Protein AF-A0A7S4MV97-F1 (afdb_monomer)

Organism: NCBI:txid265563

Secondary structure (DSSP, 8-state):
-HHHHHHHHHHHHHHHHHHHHHHHH-HHHHHHHHHHHHHHHHHHHTT-TT---HHHHHHHHHHHHH-HHHHHHHHHHHHHHHHHHHHHHHHHHHHHHHHH--

Radius of gyration: 17.86 Å; Cα contacts (8 Å, |Δi|>4): 50; chains: 1; bounding box: 39×29×57 Å

Structure (mmCIF, N/CA/C/O backbone):
data_AF-A0A7S4MV97-F1
#
_entry.id   AF-A0A7S4MV97-F1
#
loop_
_atom_site.group_PDB
_atom_site.id
_atom_site.type_symbol
_atom_site.label_atom_id
_atom_site.label_alt_id
_atom_site.label_comp_id
_atom_site.label_asym_id
_atom_site.label_entity_id
_atom_site.label_seq_id
_atom_site.pdbx_PDB_ins_code
_atom_site.Cartn_x
_atom_site.Cartn_y
_atom_site.Cartn_z
_atom_site.occupancy
_atom_site.B_iso_or_equiv
_atom_site.auth_seq_id
_atom_site.auth_comp_id
_atom_site.auth_asym_id
_atom_site.auth_atom_id
_atom_site.pdbx_PDB_model_num
ATOM 1 N N . SER A 1 1 ? 14.047 18.094 3.888 1.00 75.19 1 SER A N 1
ATOM 2 C CA . SER A 1 1 ? 15.111 17.399 3.125 1.00 75.19 1 SER A CA 1
ATOM 3 C C . SER A 1 1 ? 14.517 16.631 1.946 1.00 75.19 1 SER A C 1
ATOM 5 O O . SER A 1 1 ? 13.412 16.107 2.081 1.00 75.19 1 SER A O 1
ATOM 7 N N . LYS A 1 2 ? 15.234 16.535 0.810 1.00 76.06 2 LYS A N 1
ATOM 8 C CA . LYS A 1 2 ? 14.828 15.773 -0.396 1.00 76.06 2 LYS A CA 1
ATOM 9 C C . LYS A 1 2 ? 14.427 14.324 -0.071 1.00 76.06 2 LYS A C 1
ATOM 11 O O . LYS A 1 2 ? 13.479 13.799 -0.645 1.00 76.06 2 LYS A O 1
ATOM 16 N N . MET A 1 3 ? 15.090 13.719 0.914 1.00 78.56 3 MET A N 1
ATOM 17 C CA . MET A 1 3 ? 14.839 12.350 1.376 1.00 78.56 3 MET A CA 1
ATOM 18 C C . MET A 1 3 ? 13.405 12.139 1.895 1.00 78.56 3 MET A C 1
ATOM 20 O O . MET A 1 3 ? 12.738 11.182 1.510 1.00 78.56 3 MET A O 1
ATOM 24 N N . VAL A 1 4 ? 12.890 13.084 2.688 1.00 81.75 4 VAL A N 1
ATOM 25 C CA . VAL A 1 4 ? 11.530 13.023 3.259 1.00 81.75 4 VAL A CA 1
ATOM 26 C C . VAL A 1 4 ? 10.463 13.103 2.164 1.00 81.75 4 VAL A C 1
ATOM 28 O O . VAL A 1 4 ? 9.425 12.446 2.244 1.00 81.75 4 VAL A O 1
ATOM 31 N N . VAL A 1 5 ? 10.716 13.888 1.113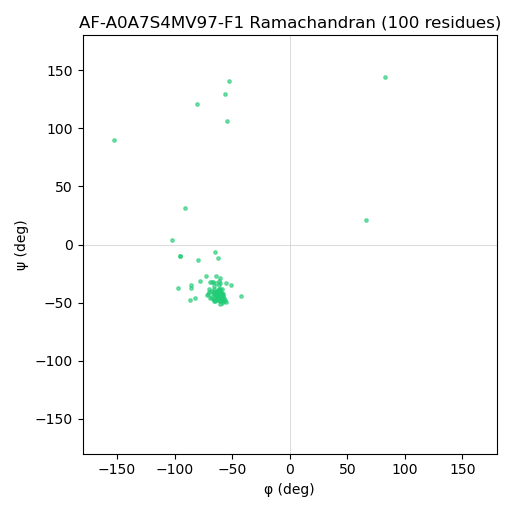 1.00 84.56 5 VAL A N 1
ATOM 32 C CA . VAL A 1 5 ? 9.804 14.006 -0.035 1.00 84.56 5 VAL A CA 1
ATOM 33 C C . VAL A 1 5 ? 9.736 12.683 -0.797 1.00 84.56 5 VAL A C 1
ATOM 35 O O . VAL A 1 5 ? 8.641 12.189 -1.066 1.00 84.56 5 VAL A O 1
ATOM 38 N N . VAL A 1 6 ? 10.888 12.066 -1.079 1.00 87.25 6 VAL A N 1
ATOM 39 C CA . VAL A 1 6 ? 10.967 10.763 -1.760 1.00 87.25 6 VAL A CA 1
ATOM 40 C C . VAL A 1 6 ? 10.220 9.683 -0.979 1.00 87.25 6 VAL A C 1
ATOM 42 O O . VAL A 1 6 ? 9.470 8.900 -1.562 1.00 87.25 6 VAL A O 1
ATOM 45 N N . GLU A 1 7 ? 10.361 9.658 0.344 1.00 87.81 7 GLU A N 1
ATOM 46 C CA . GLU A 1 7 ? 9.683 8.677 1.188 1.00 87.81 7 GLU A CA 1
ATOM 47 C C . GLU A 1 7 ? 8.150 8.811 1.139 1.00 87.81 7 GLU A C 1
ATOM 49 O O . GLU A 1 7 ? 7.436 7.813 0.993 1.00 87.81 7 GLU A O 1
ATOM 54 N N . ARG A 1 8 ? 7.633 10.046 1.190 1.00 88.38 8 ARG A N 1
ATOM 55 C CA . ARG A 1 8 ? 6.191 10.324 1.077 1.00 88.38 8 ARG A CA 1
ATOM 56 C C . ARG A 1 8 ? 5.642 9.918 -0.291 1.00 88.38 8 ARG A C 1
ATOM 58 O O . ARG A 1 8 ? 4.578 9.302 -0.361 1.00 88.38 8 ARG A O 1
ATOM 65 N N . LEU A 1 9 ? 6.377 10.206 -1.366 1.00 92.75 9 LEU A N 1
ATOM 66 C CA . LEU A 1 9 ? 6.002 9.807 -2.727 1.00 92.75 9 LEU A CA 1
ATOM 67 C C . LEU A 1 9 ? 5.999 8.283 -2.893 1.00 92.75 9 LEU A C 1
ATOM 69 O O . LEU A 1 9 ? 5.065 7.727 -3.473 1.00 92.75 9 LEU A O 1
ATOM 73 N N . ASN A 1 10 ? 6.998 7.600 -2.332 1.00 93.75 10 ASN A N 1
ATOM 74 C CA . ASN A 1 10 ? 7.072 6.141 -2.336 1.00 93.75 10 ASN A CA 1
ATOM 75 C C . ASN A 1 10 ? 5.871 5.518 -1.621 1.00 93.75 10 ASN A C 1
ATOM 77 O O . ASN A 1 10 ? 5.248 4.596 -2.150 1.00 93.75 10 ASN A O 1
ATOM 81 N N . LEU A 1 11 ? 5.506 6.045 -0.452 1.00 94.62 11 LEU A N 1
ATOM 82 C CA . LEU A 1 11 ? 4.331 5.580 0.273 1.00 94.62 11 LEU A CA 1
ATOM 83 C C . LEU A 1 11 ? 3.042 5.819 -0.530 1.00 94.62 11 LEU A C 1
ATOM 85 O O . LEU A 1 11 ? 2.238 4.900 -0.674 1.00 94.62 11 LEU A O 1
ATOM 89 N N . ALA A 1 12 ? 2.865 7.008 -1.112 1.00 94.94 12 ALA A N 1
ATOM 90 C CA . ALA A 1 12 ? 1.693 7.323 -1.931 1.00 94.94 12 ALA A CA 1
ATOM 91 C C . ALA A 1 12 ? 1.560 6.390 -3.149 1.00 94.94 12 ALA A C 1
ATOM 93 O O . ALA A 1 12 ? 0.464 5.916 -3.456 1.00 94.94 12 ALA A O 1
ATOM 94 N N . LEU A 1 13 ? 2.672 6.080 -3.825 1.00 96.31 13 LEU A N 1
ATOM 95 C CA . LEU A 1 13 ? 2.685 5.129 -4.936 1.00 96.31 13 LEU A CA 1
ATOM 96 C C . LEU A 1 13 ? 2.306 3.716 -4.476 1.00 96.31 13 LEU A C 1
ATOM 98 O O . LEU A 1 13 ? 1.488 3.068 -5.129 1.00 96.31 13 LEU A O 1
ATOM 102 N N . ARG A 1 14 ? 2.846 3.259 -3.338 1.00 97.19 14 ARG A N 1
ATOM 103 C CA . ARG A 1 14 ? 2.496 1.955 -2.756 1.00 97.19 14 ARG A CA 1
ATOM 104 C C . ARG A 1 14 ? 0.999 1.840 -2.501 1.00 97.19 14 ARG A C 1
ATOM 106 O O . ARG A 1 14 ? 0.391 0.859 -2.913 1.00 97.19 14 ARG A O 1
ATOM 113 N N . ILE A 1 15 ? 0.410 2.857 -1.866 1.00 97.12 15 ILE A N 1
ATOM 114 C CA . ILE A 1 15 ? -1.025 2.902 -1.568 1.00 97.12 15 ILE A CA 1
ATOM 115 C C . ILE A 1 15 ? -1.826 2.816 -2.866 1.00 97.12 15 ILE A C 1
ATOM 117 O O . ILE A 1 15 ? -2.725 1.990 -2.965 1.00 97.12 15 ILE A O 1
ATOM 121 N N . ARG A 1 16 ? -1.480 3.599 -3.896 1.00 97.62 16 ARG A N 1
ATOM 122 C CA . ARG A 1 16 ? -2.177 3.534 -5.194 1.00 97.62 16 ARG A CA 1
ATOM 123 C C . ARG A 1 16 ? -2.135 2.136 -5.812 1.00 97.62 16 ARG A C 1
ATOM 125 O O . ARG A 1 16 ? -3.148 1.680 -6.334 1.00 97.62 16 ARG A O 1
ATOM 132 N N . ILE A 1 17 ? -0.986 1.464 -5.758 1.00 97.50 17 ILE A N 1
ATOM 133 C CA . ILE A 1 17 ? -0.837 0.095 -6.266 1.00 97.50 17 ILE A CA 1
ATOM 134 C C . ILE A 1 17 ? -1.679 -0.878 -5.441 1.00 97.50 17 ILE A C 1
ATOM 136 O O . ILE A 1 17 ? -2.446 -1.644 -6.017 1.00 97.50 17 ILE A O 1
ATOM 140 N N . LEU A 1 18 ? -1.587 -0.814 -4.111 1.00 97.50 18 LEU A N 1
ATOM 141 C CA . LEU A 1 18 ? -2.376 -1.646 -3.206 1.00 97.50 18 LEU A CA 1
ATOM 142 C C . LEU A 1 18 ? -3.875 -1.493 -3.479 1.00 97.50 18 LEU A C 1
ATOM 144 O O . LEU A 1 18 ? -4.556 -2.490 -3.677 1.00 97.50 18 LEU A O 1
ATOM 148 N N . MET A 1 19 ? -4.380 -0.261 -3.568 1.00 97.94 19 MET A N 1
ATOM 149 C CA . MET A 1 19 ? -5.797 -0.010 -3.841 1.00 97.94 19 MET A CA 1
ATOM 150 C C . MET A 1 19 ? -6.223 -0.595 -5.195 1.00 97.94 19 MET A C 1
ATOM 152 O O . MET A 1 19 ? -7.283 -1.203 -5.278 1.00 97.94 19 MET A O 1
ATOM 156 N N . LYS A 1 20 ? -5.385 -0.502 -6.238 1.00 97.06 20 LYS A N 1
ATOM 157 C CA . LYS A 1 20 ? -5.659 -1.147 -7.537 1.00 97.06 20 LYS A CA 1
ATOM 158 C C . LYS A 1 20 ? -5.664 -2.677 -7.455 1.00 97.06 20 LYS A C 1
ATOM 160 O O . LYS A 1 20 ? -6.474 -3.312 -8.125 1.00 97.06 20 LYS A O 1
ATOM 165 N N . LEU A 1 21 ? -4.770 -3.274 -6.664 1.00 95.75 21 LEU A N 1
ATOM 166 C CA . LEU A 1 21 ? -4.735 -4.725 -6.447 1.00 95.75 21 LEU A CA 1
ATOM 167 C C . LEU A 1 21 ? -5.992 -5.200 -5.708 1.00 95.75 21 LEU A C 1
ATOM 169 O O . LEU A 1 21 ? -6.620 -6.164 -6.140 1.00 95.75 21 LEU A O 1
ATOM 173 N N . LEU A 1 22 ? -6.374 -4.501 -4.637 1.00 96.19 22 LEU A N 1
ATOM 174 C CA . LEU A 1 22 ? -7.557 -4.822 -3.839 1.00 96.19 22 LEU A CA 1
ATOM 175 C C . LEU A 1 22 ? -8.842 -4.645 -4.645 1.00 96.19 22 LEU A C 1
ATOM 177 O O . LEU A 1 22 ? -9.670 -5.541 -4.647 1.00 96.19 22 LEU A O 1
ATOM 181 N N . GLN A 1 23 ? -8.973 -3.559 -5.410 1.00 96.25 23 GLN A N 1
ATOM 182 C CA . GLN A 1 23 ? -10.153 -3.318 -6.246 1.00 96.25 23 GLN A CA 1
ATOM 183 C C . GLN A 1 23 ? -10.443 -4.480 -7.211 1.00 96.25 23 GLN A C 1
ATOM 185 O O . GLN A 1 23 ? -11.600 -4.753 -7.504 1.00 96.25 23 GLN A O 1
ATOM 190 N N . ARG A 1 24 ? -9.397 -5.158 -7.701 1.00 94.44 24 ARG A N 1
ATOM 191 C CA . ARG A 1 24 ? -9.522 -6.295 -8.623 1.00 94.44 24 ARG A CA 1
ATOM 192 C C . ARG A 1 24 ? -9.725 -7.633 -7.919 1.00 94.44 24 ARG A C 1
ATOM 194 O O . ARG A 1 24 ? -10.407 -8.489 -8.463 1.00 94.44 24 ARG A O 1
ATOM 201 N N . LYS A 1 25 ? -9.067 -7.845 -6.776 1.00 94.25 25 LYS A N 1
ATOM 202 C CA . LYS A 1 25 ? -9.018 -9.155 -6.105 1.00 94.25 25 LYS A CA 1
ATOM 203 C C . LYS A 1 25 ? -10.043 -9.316 -4.991 1.00 94.25 25 LYS A C 1
ATOM 205 O O . LYS A 1 25 ? -10.546 -10.412 -4.801 1.00 94.25 25 LYS A O 1
ATOM 210 N N . ASP A 1 26 ? -10.289 -8.254 -4.232 1.00 93.81 26 ASP A N 1
ATOM 211 C CA . ASP A 1 26 ? -11.142 -8.276 -3.046 1.00 93.81 26 ASP A CA 1
ATOM 212 C C . ASP A 1 26 ? -11.759 -6.879 -2.803 1.00 93.81 26 ASP A C 1
ATOM 214 O O . ASP A 1 26 ? -11.175 -6.033 -2.107 1.00 93.81 26 ASP A O 1
ATOM 218 N N . PRO A 1 27 ? -12.944 -6.610 -3.385 1.00 95.19 27 PRO A N 1
ATOM 219 C CA . PRO A 1 27 ? -13.655 -5.342 -3.220 1.00 95.19 27 PRO A CA 1
ATOM 220 C C . PRO A 1 27 ? -14.037 -5.028 -1.764 1.00 95.19 27 PRO A C 1
ATOM 222 O O . PRO A 1 27 ? -14.087 -3.857 -1.372 1.00 95.19 27 PRO A O 1
ATOM 225 N N . ASN A 1 28 ? -14.258 -6.053 -0.935 1.00 95.56 28 ASN A N 1
ATOM 226 C CA . ASN A 1 28 ? -14.561 -5.869 0.484 1.00 95.56 28 ASN A CA 1
ATOM 227 C C . ASN A 1 28 ? -13.326 -5.349 1.226 1.00 95.56 28 ASN A C 1
ATOM 229 O O . ASN A 1 28 ? -13.402 -4.372 1.979 1.00 95.56 28 ASN A O 1
ATOM 233 N N . LEU A 1 29 ? -12.163 -5.947 0.969 1.00 95.88 29 LEU A N 1
ATOM 234 C CA . LEU A 1 29 ? -10.893 -5.508 1.540 1.00 95.88 29 LEU A CA 1
ATOM 235 C C . LEU A 1 29 ? -10.462 -4.137 1.005 1.00 95.88 29 LEU A C 1
ATOM 237 O O . LEU A 1 29 ? -9.898 -3.339 1.753 1.00 95.88 29 LEU A O 1
ATOM 241 N N . PHE A 1 30 ? -10.794 -3.813 -0.250 1.00 97.50 30 PHE A N 1
ATOM 242 C CA . PHE A 1 30 ? -10.652 -2.462 -0.801 1.00 97.50 30 PHE A CA 1
ATOM 243 C C . PHE A 1 30 ? -11.446 -1.431 0.009 1.00 97.50 30 PHE A C 1
ATOM 245 O O . PHE A 1 30 ? -10.899 -0.390 0.383 1.00 97.50 30 PHE A O 1
ATOM 252 N N . SER A 1 31 ? -12.715 -1.723 0.317 1.00 97.81 31 SER A N 1
ATOM 253 C CA . SER A 1 31 ? -13.561 -0.840 1.127 1.00 97.81 31 SER A CA 1
ATOM 254 C C . SER A 1 31 ? -12.973 -0.631 2.528 1.00 97.81 31 SER A C 1
ATOM 256 O O . SER A 1 31 ? -12.796 0.511 2.962 1.00 97.81 31 SER A O 1
ATOM 258 N N . LYS A 1 32 ? -12.543 -1.714 3.191 1.00 97.56 32 LYS A N 1
ATOM 259 C CA . LYS A 1 32 ? -11.883 -1.658 4.509 1.00 97.56 32 LYS A CA 1
ATOM 260 C C . LYS A 1 32 ? -10.590 -0.837 4.478 1.00 97.56 32 LYS A C 1
ATOM 262 O O . LYS A 1 32 ? -10.383 0.030 5.326 1.00 97.56 32 LYS A O 1
ATOM 267 N N . ALA A 1 33 ? -9.736 -1.047 3.476 1.00 97.31 33 ALA A N 1
ATOM 268 C CA . ALA A 1 33 ? -8.502 -0.279 3.304 1.00 97.31 33 ALA A CA 1
ATOM 269 C C . ALA A 1 33 ? -8.779 1.216 3.073 1.00 97.31 33 ALA A C 1
ATOM 271 O O . ALA A 1 33 ? -8.083 2.073 3.622 1.00 97.31 33 ALA A O 1
ATOM 272 N N . ARG A 1 34 ? -9.824 1.543 2.302 1.00 97.75 34 ARG A N 1
ATOM 273 C CA . ARG A 1 34 ? -10.259 2.927 2.069 1.00 97.75 34 ARG A CA 1
ATOM 274 C C . ARG A 1 34 ? -10.725 3.596 3.362 1.00 97.75 34 ARG A C 1
ATOM 276 O O . ARG A 1 34 ? -10.333 4.734 3.619 1.00 97.75 34 ARG A O 1
ATOM 283 N N . GLN A 1 35 ? -11.520 2.899 4.174 1.00 97.56 35 GLN A N 1
ATOM 284 C CA . GLN A 1 35 ? -11.962 3.398 5.480 1.00 97.56 35 GLN A CA 1
ATOM 285 C C . GLN A 1 35 ? -10.773 3.632 6.421 1.00 97.56 35 GLN A C 1
ATOM 287 O O . GLN A 1 35 ? -10.681 4.692 7.034 1.00 97.56 35 GLN A O 1
ATOM 292 N N . ALA A 1 36 ? -9.808 2.710 6.461 1.00 96.19 36 ALA A N 1
ATOM 293 C CA . ALA A 1 36 ? -8.602 2.856 7.274 1.00 96.19 36 ALA A CA 1
ATOM 294 C C . ALA A 1 36 ? -7.756 4.082 6.878 1.00 96.19 36 ALA A C 1
ATOM 296 O O . ALA A 1 36 ? -7.265 4.810 7.739 1.00 96.19 36 ALA A O 1
ATOM 297 N N . LEU A 1 37 ? -7.614 4.349 5.575 1.00 95.62 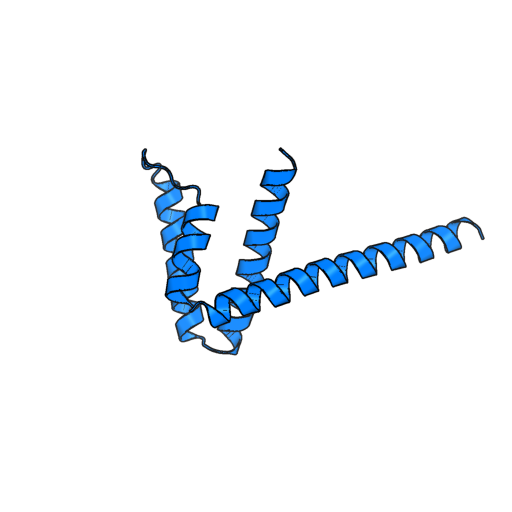37 LEU A N 1
ATOM 298 C CA . LEU A 1 37 ? -6.936 5.551 5.077 1.00 95.62 37 LEU A CA 1
ATOM 299 C C . LEU A 1 37 ? -7.668 6.836 5.476 1.00 95.62 37 LEU A C 1
ATOM 301 O O . LEU A 1 37 ? -7.017 7.801 5.879 1.00 95.62 37 LEU A O 1
ATOM 305 N N . LYS A 1 38 ? -9.004 6.842 5.376 1.00 95.12 38 LYS A N 1
ATOM 306 C CA . LYS A 1 38 ? -9.843 7.970 5.798 1.00 95.12 3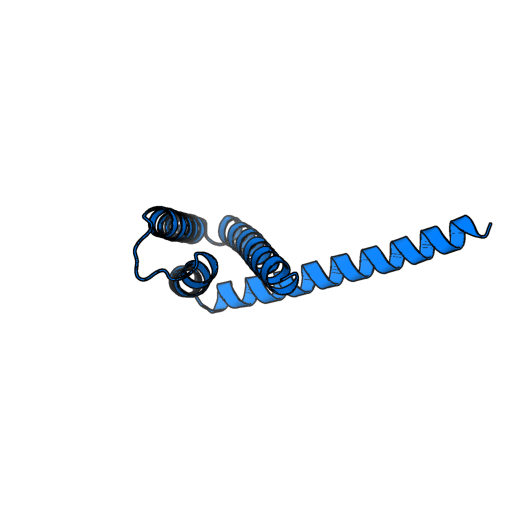8 LYS A CA 1
ATOM 307 C C . LYS A 1 38 ? -9.657 8.247 7.292 1.00 95.12 38 LYS A C 1
ATOM 309 O O . LYS A 1 38 ? -9.323 9.372 7.644 1.00 95.12 38 LYS A O 1
ATOM 314 N N . TYR A 1 39 ? -9.723 7.207 8.122 1.00 92.69 39 TYR A N 1
ATOM 315 C CA . TYR A 1 39 ? -9.467 7.299 9.559 1.00 92.69 39 TYR A CA 1
ATOM 316 C C . TYR A 1 39 ? -8.084 7.893 9.871 1.00 92.69 39 TYR A C 1
ATOM 318 O O . TYR A 1 39 ? -7.969 8.830 10.658 1.00 92.69 39 TYR A O 1
ATOM 326 N N . CYS A 1 40 ? -7.020 7.406 9.218 1.00 92.00 40 CYS A N 1
ATOM 327 C CA . CYS A 1 40 ? -5.678 7.964 9.408 1.00 92.00 40 CYS A CA 1
ATOM 328 C C . CYS A 1 40 ? -5.597 9.447 9.010 1.00 92.00 40 CYS A C 1
ATOM 330 O O . CYS A 1 40 ? -4.910 10.218 9.679 1.00 92.00 40 CYS A O 1
ATOM 332 N N . ALA A 1 41 ? -6.274 9.850 7.930 1.00 90.44 41 ALA A N 1
ATOM 333 C CA . ALA A 1 41 ? -6.291 11.235 7.469 1.00 90.44 41 ALA A CA 1
ATOM 334 C C . ALA A 1 41 ? -7.075 12.155 8.415 1.00 90.44 41 ALA A C 1
ATOM 336 O O . ALA A 1 41 ? -6.620 13.263 8.686 1.00 90.44 41 ALA A O 1
ATOM 337 N N . GLU A 1 42 ? -8.216 11.702 8.930 1.00 90.62 42 GLU A N 1
ATOM 338 C CA . GLU A 1 42 ? -9.038 12.438 9.898 1.00 90.62 42 GLU A CA 1
ATOM 339 C C . GLU A 1 42 ? -8.288 12.632 11.217 1.00 90.62 42 GLU A C 1
ATOM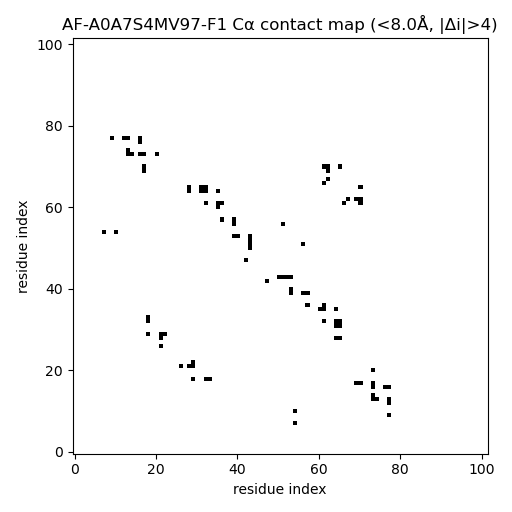 341 O O . GLU A 1 42 ? -8.103 13.767 11.650 1.00 90.62 42 GLU A O 1
ATOM 346 N N . LYS A 1 43 ? -7.695 11.566 11.769 1.00 85.62 43 LYS A N 1
ATOM 347 C CA . LYS A 1 43 ? -6.887 11.656 12.998 1.00 85.62 43 LYS A CA 1
ATOM 348 C C . LYS A 1 43 ? -5.676 12.575 12.867 1.00 85.62 43 LYS A C 1
ATOM 350 O O . LYS A 1 43 ? -5.299 13.241 13.824 1.00 85.62 43 LYS A O 1
ATOM 355 N N . ASN A 1 44 ? -5.075 12.641 11.681 1.00 84.94 44 ASN A N 1
ATOM 356 C CA . ASN A 1 44 ? -3.980 13.570 11.410 1.00 84.94 44 ASN A CA 1
ATOM 357 C C . ASN A 1 44 ? -4.457 15.032 11.304 1.00 84.94 44 ASN A C 1
ATOM 359 O O . ASN A 1 44 ? -3.666 15.937 11.546 1.00 84.94 44 ASN A O 1
ATOM 363 N N . LYS A 1 45 ? -5.715 15.283 10.914 1.00 83.50 45 LYS A N 1
ATOM 364 C CA . LYS A 1 45 ? -6.302 16.635 10.857 1.00 83.50 45 LYS A CA 1
ATOM 365 C C . LYS A 1 45 ? -6.721 17.154 12.230 1.00 83.50 45 LYS A C 1
ATOM 367 O O . LYS A 1 45 ? -6.635 18.351 12.454 1.00 83.50 45 LYS A O 1
ATOM 372 N N . GLU A 1 46 ? -7.126 16.265 13.135 1.00 82.75 46 GLU A N 1
ATOM 373 C CA . GLU A 1 46 ? -7.545 16.599 14.507 1.00 82.75 46 GLU A CA 1
ATOM 374 C C . GLU A 1 46 ? -6.414 17.181 15.384 1.00 82.75 46 GLU A C 1
ATOM 376 O O . GLU A 1 46 ? -6.674 17.614 16.498 1.00 82.75 46 GLU A O 1
ATOM 381 N N . GLY 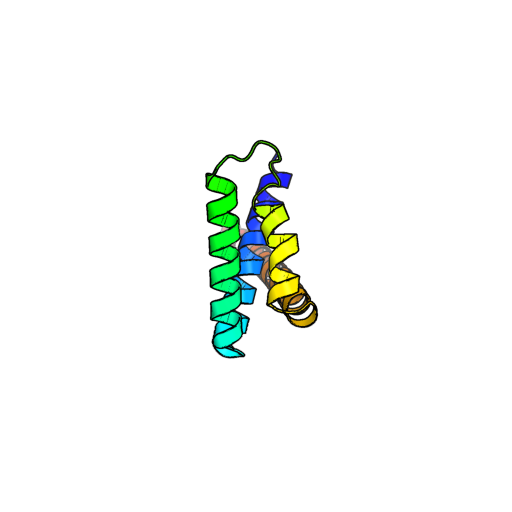A 1 47 ? -5.161 17.218 14.909 1.00 64.25 47 GLY A N 1
ATOM 382 C CA . GLY A 1 47 ? -4.087 17.969 15.573 1.00 64.25 47 GLY A CA 1
ATOM 383 C C . GLY A 1 47 ? -3.678 17.448 16.957 1.00 64.25 47 GLY A C 1
ATOM 384 O O . GLY A 1 47 ? -3.099 18.198 17.737 1.00 64.25 47 GLY A O 1
ATOM 385 N N . ASN A 1 48 ? -3.963 16.180 17.277 1.00 58.28 48 ASN A N 1
ATOM 386 C CA . ASN A 1 48 ? -3.654 15.594 18.584 1.00 58.28 48 ASN A CA 1
ATOM 387 C C . ASN A 1 48 ? -2.153 15.707 18.930 1.00 58.28 48 ASN A C 1
ATOM 389 O O . ASN A 1 48 ? -1.292 15.294 18.149 1.00 58.28 48 ASN A O 1
ATOM 393 N N . GLN A 1 49 ? -1.857 16.213 20.132 1.00 54.97 49 GLN A N 1
ATOM 394 C CA . GLN A 1 49 ? -0.516 16.572 20.628 1.00 54.97 49 GLN A CA 1
ATOM 395 C C . GLN A 1 49 ? 0.485 15.395 20.729 1.00 54.97 49 GLN A C 1
ATOM 397 O O . GLN A 1 49 ? 1.683 15.623 20.857 1.00 54.97 49 GLN A O 1
ATOM 402 N N . GLY A 1 50 ? 0.042 14.137 20.599 1.00 58.28 50 GLY A N 1
ATOM 403 C CA . GLY A 1 50 ? 0.892 12.930 20.549 1.00 58.28 50 GLY A CA 1
ATOM 404 C C . GLY A 1 50 ? 1.317 12.501 19.134 1.00 58.28 50 GLY A C 1
ATOM 405 O O . GLY A 1 50 ? 1.398 11.308 18.843 1.00 58.28 50 GLY A O 1
ATOM 406 N N . PHE A 1 51 ? 1.486 13.460 18.223 1.00 54.56 51 PHE A N 1
ATOM 407 C CA . PHE A 1 51 ? 1.380 13.289 16.771 1.00 54.56 51 PHE A CA 1
ATOM 408 C C . PHE A 1 51 ? 2.275 12.190 16.164 1.00 54.56 51 PHE A C 1
ATOM 410 O O . PHE A 1 51 ? 3.474 12.367 15.941 1.00 54.56 51 PHE A O 1
ATOM 417 N N . ILE A 1 52 ? 1.661 11.067 15.779 1.00 67.50 52 ILE A N 1
ATOM 418 C CA . ILE A 1 52 ? 2.260 10.114 14.840 1.00 67.50 52 ILE A CA 1
ATOM 419 C C . ILE A 1 52 ? 2.041 10.676 13.425 1.00 67.50 52 ILE A C 1
ATOM 421 O O . ILE A 1 52 ? 0.886 10.828 13.021 1.00 67.50 52 ILE A O 1
ATOM 425 N N . PRO A 1 53 ? 3.101 10.941 12.633 1.00 85.38 53 PRO A N 1
ATOM 426 C CA . PRO A 1 53 ? 2.949 11.445 11.270 1.00 85.38 53 PRO A CA 1
ATOM 427 C C . PRO A 1 53 ? 2.002 10.569 10.445 1.00 85.38 53 PRO A C 1
ATOM 429 O O . PRO A 1 53 ? 2.099 9.342 10.518 1.00 85.38 53 PRO A O 1
ATOM 432 N N . LEU A 1 54 ? 1.150 11.170 9.601 1.00 86.81 54 LEU A N 1
ATOM 433 C CA . LEU A 1 54 ? 0.218 10.448 8.715 1.00 86.81 54 LEU A CA 1
ATOM 434 C C . LEU A 1 54 ? 0.858 9.231 8.033 1.00 86.81 54 LEU A C 1
ATOM 436 O O . LEU A 1 54 ? 0.276 8.150 7.984 1.00 86.81 54 LEU A O 1
ATOM 440 N N . SER A 1 55 ? 2.082 9.393 7.528 1.00 89.44 55 SER A N 1
ATOM 441 C CA . SER A 1 55 ? 2.828 8.324 6.865 1.00 89.44 55 SER A CA 1
ATOM 442 C C . SER A 1 55 ? 3.119 7.135 7.787 1.00 89.44 55 SER A C 1
ATOM 444 O O . SER A 1 55 ? 3.052 5.984 7.357 1.00 89.44 55 SER A O 1
ATOM 446 N N . THR A 1 56 ? 3.419 7.390 9.057 1.00 90.31 56 THR A N 1
ATOM 447 C CA . THR A 1 56 ? 3.639 6.368 10.084 1.00 90.31 56 THR A CA 1
ATOM 448 C C . THR A 1 56 ? 2.328 5.697 10.483 1.00 90.31 56 THR A C 1
ATOM 450 O O . THR A 1 56 ? 2.280 4.469 10.542 1.00 90.31 56 THR A O 1
ATOM 453 N N . SER A 1 57 ? 1.250 6.464 10.663 1.00 91.62 57 SER A N 1
ATOM 454 C CA . SER A 1 57 ? -0.086 5.920 10.949 1.00 91.62 57 SER A CA 1
ATO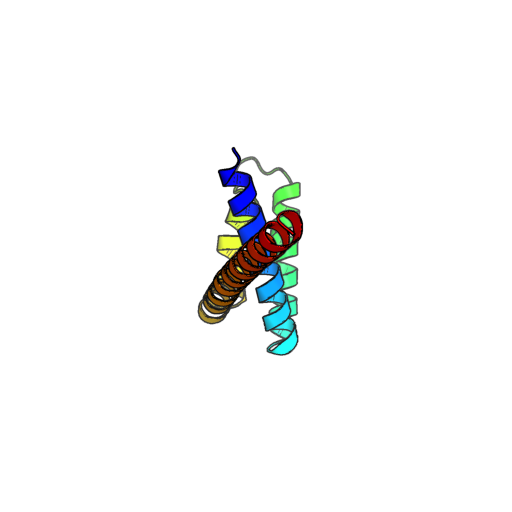M 455 C C . SER A 1 57 ? -0.551 4.978 9.838 1.00 91.62 57 SER A C 1
ATOM 457 O O . SER A 1 57 ? -0.924 3.839 10.104 1.00 91.62 57 SER A O 1
ATOM 459 N N . ILE A 1 58 ? -0.409 5.388 8.575 1.00 93.81 58 ILE A N 1
ATOM 460 C CA . ILE A 1 58 ? -0.748 4.545 7.423 1.00 93.81 58 ILE A CA 1
ATOM 461 C C . ILE A 1 58 ? 0.081 3.254 7.414 1.00 93.81 58 ILE A C 1
ATOM 463 O O . ILE A 1 58 ? -0.476 2.171 7.232 1.00 93.81 58 ILE A O 1
ATOM 467 N N . ARG A 1 59 ? 1.400 3.350 7.631 1.00 93.88 59 ARG A N 1
ATOM 468 C CA . ARG A 1 59 ? 2.305 2.188 7.635 1.00 93.88 59 ARG A CA 1
ATOM 469 C C . ARG A 1 59 ? 2.013 1.188 8.748 1.00 93.88 59 ARG A C 1
ATOM 471 O O . ARG A 1 59 ? 2.316 0.016 8.571 1.00 93.88 59 ARG A O 1
ATOM 478 N N . ARG A 1 60 ? 1.436 1.627 9.867 1.00 93.75 60 ARG A N 1
ATOM 479 C CA . ARG A 1 60 ? 1.039 0.750 10.977 1.00 93.75 60 ARG A CA 1
ATOM 480 C C . ARG A 1 60 ? -0.354 0.154 10.789 1.00 93.75 60 ARG A C 1
ATOM 482 O O . ARG A 1 60 ? -0.578 -0.980 11.201 1.00 93.75 60 ARG A O 1
ATOM 489 N N . THR A 1 61 ? -1.279 0.905 10.195 1.00 94.75 61 THR A N 1
ATOM 490 C CA . THR A 1 61 ? -2.690 0.507 10.098 1.00 94.75 61 THR A CA 1
ATOM 491 C C . THR A 1 61 ? -2.970 -0.358 8.876 1.00 94.75 61 THR A C 1
ATOM 493 O O . THR A 1 61 ? -3.595 -1.406 9.008 1.00 94.75 61 THR A O 1
ATOM 496 N N . LEU A 1 62 ? -2.500 0.033 7.686 1.00 94.94 62 LEU A N 1
ATOM 497 C CA . LEU A 1 62 ? -2.842 -0.687 6.455 1.00 94.94 62 LEU A CA 1
ATOM 498 C C . LEU A 1 62 ? -2.451 -2.173 6.460 1.00 94.94 62 LEU A C 1
ATOM 500 O O . LEU A 1 62 ? -3.305 -2.969 6.074 1.00 94.94 62 LEU A O 1
ATOM 504 N N . PRO A 1 63 ? -1.249 -2.589 6.910 1.00 96.19 63 PRO A N 1
ATOM 505 C CA . PRO A 1 63 ? -0.864 -4.004 6.896 1.00 96.19 63 PRO A CA 1
ATOM 506 C C . PRO A 1 63 ? -1.778 -4.871 7.763 1.00 96.19 63 PRO A C 1
ATOM 508 O O . PRO A 1 63 ? -2.106 -5.991 7.385 1.00 96.19 63 PRO A O 1
ATOM 511 N N . LYS A 1 64 ? -2.252 -4.321 8.890 1.00 96.88 64 LYS A N 1
ATOM 512 C CA . LYS A 1 64 ? -3.195 -4.995 9.794 1.00 96.88 64 LYS A CA 1
ATOM 513 C C . LYS A 1 64 ? -4.565 -5.199 9.152 1.00 96.88 64 LYS A C 1
ATOM 515 O O . LYS A 1 64 ? -5.237 -6.175 9.451 1.00 96.88 64 LYS A O 1
ATOM 520 N N . VAL A 1 65 ? -4.974 -4.282 8.274 1.00 96.62 65 VAL A N 1
ATOM 521 C CA . VAL A 1 65 ? -6.273 -4.337 7.589 1.00 96.62 65 VAL A CA 1
ATOM 522 C C . VAL A 1 65 ? -6.227 -5.261 6.380 1.00 96.62 65 VAL A C 1
ATOM 524 O O . VAL A 1 65 ? -7.142 -6.052 6.193 1.00 96.62 65 VAL A O 1
ATOM 527 N N . VAL A 1 66 ? -5.187 -5.155 5.548 1.00 95.06 66 VAL A N 1
ATOM 528 C CA . VAL A 1 66 ? -5.114 -5.851 4.247 1.00 95.06 66 VAL A CA 1
ATOM 529 C C . VAL A 1 66 ? -4.353 -7.176 4.305 1.00 95.06 66 VAL A C 1
ATOM 531 O O . VAL A 1 66 ? -4.344 -7.925 3.330 1.00 95.06 66 VAL A O 1
ATOM 534 N N . GLY A 1 67 ? -3.692 -7.452 5.428 1.00 96.19 67 GLY A N 1
ATOM 535 C CA . GLY A 1 67 ? -2.795 -8.584 5.609 1.00 96.19 67 GLY A CA 1
ATOM 536 C C . GLY A 1 67 ? -1.384 -8.322 5.074 1.00 96.19 67 GLY A C 1
ATOM 537 O O . GLY A 1 67 ? -1.179 -7.699 4.025 1.00 96.19 67 GLY A O 1
ATOM 538 N N . GLU A 1 68 ? -0.390 -8.868 5.778 1.00 94.81 68 GLU A N 1
ATOM 539 C CA . GLU A 1 68 ? 1.031 -8.666 5.473 1.00 94.81 68 GLU A CA 1
ATOM 540 C C . GLU A 1 68 ? 1.392 -9.141 4.057 1.00 94.81 68 GLU A C 1
ATOM 542 O O . GLU A 1 68 ? 2.119 -8.465 3.334 1.00 94.81 68 GLU A O 1
ATOM 547 N N . LYS A 1 69 ? 0.807 -10.254 3.596 1.00 94.56 69 LYS A N 1
ATOM 548 C CA . LYS A 1 69 ? 1.057 -10.799 2.251 1.00 94.56 69 LYS A CA 1
ATOM 549 C C . LYS A 1 69 ? 0.683 -9.810 1.140 1.00 94.56 69 LYS A C 1
ATOM 551 O O . LYS A 1 69 ? 1.461 -9.599 0.211 1.00 94.56 69 LYS A O 1
ATOM 556 N N . MET A 1 70 ? -0.489 -9.177 1.235 1.00 94.19 70 MET A N 1
ATOM 557 C CA . MET A 1 70 ? -0.917 -8.159 0.263 1.00 94.19 70 MET A CA 1
ATOM 558 C C . MET A 1 70 ? -0.089 -6.884 0.389 1.00 94.19 70 MET A C 1
ATOM 560 O O . MET A 1 70 ? 0.278 -6.270 -0.618 1.00 94.19 70 MET A O 1
ATOM 564 N N . TRP A 1 71 ? 0.251 -6.506 1.622 1.00 96.56 71 TRP A N 1
ATOM 565 C CA . TRP A 1 71 ? 1.123 -5.374 1.877 1.00 96.56 71 TRP A CA 1
ATOM 566 C C . TRP A 1 71 ? 2.488 -5.568 1.208 1.00 96.56 71 TRP A C 1
ATOM 568 O O . TRP A 1 71 ? 2.910 -4.691 0.450 1.00 96.56 71 TRP A O 1
ATOM 578 N N . GLN A 1 72 ? 3.154 -6.706 1.395 1.00 96.12 72 GLN A N 1
ATOM 579 C CA . GLN A 1 72 ? 4.449 -7.014 0.775 1.00 96.12 72 GLN A CA 1
ATOM 580 C C . GLN A 1 72 ? 4.365 -7.107 -0.751 1.00 96.12 72 GLN A C 1
ATOM 582 O O . GLN A 1 72 ? 5.203 -6.536 -1.449 1.00 96.12 72 GLN A O 1
ATOM 587 N N . HIS A 1 73 ? 3.306 -7.711 -1.294 1.00 95.69 73 HIS A N 1
ATOM 588 C CA . HIS A 1 73 ? 3.105 -7.751 -2.744 1.00 95.69 73 HIS A CA 1
ATOM 589 C C . HIS A 1 73 ? 3.027 -6.334 -3.343 1.00 95.69 73 HIS A C 1
ATOM 591 O O . HIS A 1 73 ? 3.687 -6.038 -4.340 1.00 95.69 73 HIS A O 1
ATOM 597 N N . SER A 1 74 ? 2.309 -5.408 -2.696 1.00 96.19 74 SER A N 1
ATOM 598 C CA . SER A 1 74 ? 2.261 -4.013 -3.160 1.00 96.19 74 SER A CA 1
ATOM 599 C C . SER A 1 74 ? 3.637 -3.325 -3.164 1.00 96.19 74 SER A C 1
ATOM 601 O O . SER A 1 74 ? 3.896 -2.484 -4.026 1.00 96.19 74 SER A O 1
ATOM 603 N N . GLU A 1 75 ? 4.539 -3.697 -2.248 1.00 96.94 75 GLU A N 1
ATOM 604 C CA . GLU A 1 75 ? 5.912 -3.179 -2.203 1.00 96.94 75 GLU A CA 1
ATOM 605 C C . GLU A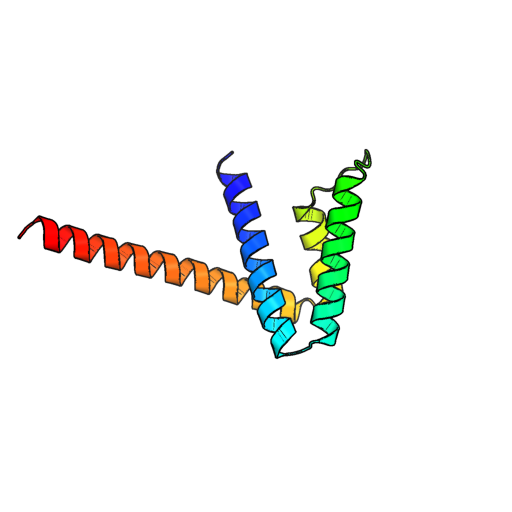 1 75 ? 6.760 -3.717 -3.352 1.00 96.94 75 GLU A C 1
ATOM 607 O O . GLU A 1 75 ? 7.470 -2.945 -3.997 1.00 96.94 75 GLU A O 1
ATOM 612 N N . MET A 1 76 ? 6.648 -5.012 -3.656 1.00 97.00 76 MET A N 1
ATOM 613 C CA . MET A 1 76 ? 7.321 -5.613 -4.810 1.00 97.00 76 MET A CA 1
ATOM 614 C C . MET A 1 76 ? 6.891 -4.928 -6.111 1.00 97.00 76 MET A C 1
ATOM 616 O O . MET A 1 76 ? 7.736 -4.471 -6.883 1.00 97.00 76 MET A O 1
ATOM 620 N N . CYS A 1 77 ? 5.581 -4.762 -6.318 1.00 96.00 77 CYS A N 1
ATOM 621 C CA . CYS A 1 77 ? 5.046 -4.063 -7.487 1.00 96.00 77 CYS A CA 1
ATOM 622 C C . CYS A 1 77 ? 5.524 -2.605 -7.564 1.00 96.00 77 CYS A C 1
ATOM 624 O O . CYS A 1 77 ? 5.827 -2.108 -8.648 1.00 96.00 77 CYS A O 1
ATOM 626 N N . ARG A 1 78 ? 5.617 -1.909 -6.424 1.00 97.12 78 ARG A N 1
ATOM 627 C CA . ARG A 1 78 ? 6.129 -0.534 -6.365 1.00 97.12 78 ARG A CA 1
ATOM 628 C C . ARG A 1 78 ? 7.592 -0.453 -6.789 1.00 97.12 78 ARG A C 1
ATOM 630 O O . ARG A 1 78 ? 7.934 0.415 -7.591 1.00 97.12 78 ARG A O 1
ATOM 637 N N . ARG A 1 79 ? 8.448 -1.330 -6.253 1.00 96.12 79 ARG A N 1
ATOM 638 C CA . ARG A 1 79 ? 9.876 -1.383 -6.606 1.00 96.12 79 ARG A CA 1
ATOM 639 C C . ARG A 1 79 ? 10.052 -1.633 -8.096 1.00 96.12 79 ARG A C 1
ATOM 641 O O . ARG A 1 79 ? 10.745 -0.863 -8.754 1.00 96.12 79 ARG A O 1
ATOM 648 N N . TRP A 1 80 ? 9.333 -2.619 -8.627 1.00 96.00 80 TRP A N 1
ATOM 649 C CA . TRP A 1 80 ? 9.328 -2.910 -10.057 1.00 96.00 80 TRP A CA 1
ATOM 650 C C . TRP A 1 80 ? 8.892 -1.694 -10.888 1.00 96.00 80 TRP A C 1
ATOM 652 O O . TRP A 1 80 ? 9.569 -1.329 -11.843 1.00 96.00 80 TRP A O 1
ATOM 662 N N . ALA A 1 81 ? 7.821 -0.993 -10.500 1.00 93.75 81 ALA A N 1
ATOM 663 C CA . ALA A 1 81 ? 7.352 0.188 -11.227 1.00 93.75 81 ALA A CA 1
ATOM 664 C C . ALA A 1 81 ? 8.398 1.322 -11.277 1.00 93.75 81 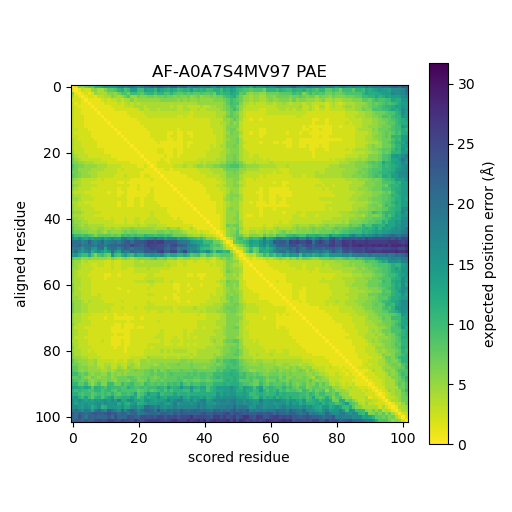ALA A C 1
ATOM 666 O O . ALA A 1 81 ? 8.582 1.950 -12.321 1.00 93.75 81 ALA A O 1
ATOM 667 N N . ILE A 1 82 ? 9.106 1.569 -10.169 1.00 94.06 82 ILE A N 1
ATOM 668 C CA . ILE A 1 82 ? 10.186 2.571 -10.105 1.00 94.06 82 ILE A CA 1
ATOM 669 C C . ILE A 1 82 ? 11.375 2.152 -10.969 1.00 94.06 82 ILE A C 1
ATOM 671 O O . ILE A 1 82 ? 11.950 2.978 -11.684 1.00 94.06 82 ILE A O 1
ATOM 675 N N . GLU A 1 83 ? 11.735 0.872 -10.932 1.00 94.19 83 GLU A N 1
ATOM 676 C CA . GLU A 1 83 ? 12.815 0.330 -11.748 1.00 94.19 83 GLU A CA 1
ATOM 677 C C . GLU A 1 83 ? 12.502 0.474 -13.245 1.00 94.19 83 GLU A C 1
ATOM 679 O O . GLU A 1 83 ? 13.331 0.969 -14.011 1.00 94.19 83 GLU A O 1
ATOM 684 N N . GLN A 1 84 ? 11.279 0.135 -13.659 1.00 90.88 84 GLN A N 1
ATOM 685 C CA . GLN A 1 84 ? 10.831 0.281 -15.045 1.00 90.88 84 GLN A CA 1
ATOM 686 C C . GLN A 1 84 ? 10.835 1.742 -15.507 1.00 90.88 84 GLN A C 1
ATOM 688 O O . GLN A 1 84 ? 11.297 2.041 -16.609 1.00 90.88 84 GLN A O 1
ATOM 693 N N . ALA A 1 85 ? 10.378 2.675 -14.667 1.00 90.44 85 ALA A N 1
ATOM 694 C CA . ALA A 1 85 ? 10.434 4.104 -14.977 1.00 90.44 85 ALA A CA 1
ATOM 695 C C . ALA A 1 85 ? 11.883 4.592 -15.158 1.00 90.44 85 ALA A C 1
ATOM 697 O O . ALA A 1 85 ? 12.182 5.349 -16.083 1.00 90.44 85 ALA A O 1
ATOM 698 N N . SER A 1 86 ? 12.798 4.103 -14.317 1.00 89.81 86 SER A N 1
ATOM 699 C CA . SER A 1 86 ? 14.224 4.438 -14.382 1.00 89.81 86 SER A CA 1
ATOM 700 C C . SER A 1 86 ? 14.874 3.913 -15.666 1.00 89.81 86 SER A C 1
ATOM 702 O O . SER A 1 86 ? 15.617 4.644 -16.322 1.00 89.81 86 SER A O 1
ATOM 704 N N . LYS A 1 87 ? 14.553 2.675 -16.070 1.00 90.62 87 LYS A N 1
ATOM 705 C CA . LYS A 1 87 ? 15.018 2.076 -17.334 1.00 90.62 87 LYS A CA 1
ATOM 706 C C . LYS A 1 87 ? 14.534 2.873 -18.545 1.00 90.62 87 LYS A C 1
ATOM 708 O O . LYS A 1 87 ? 15.346 3.237 -19.392 1.00 90.62 87 LYS A O 1
ATOM 713 N N . LYS A 1 88 ? 13.243 3.220 -18.594 1.00 88.00 88 LYS A N 1
ATOM 714 C CA . LYS A 1 88 ? 12.669 4.030 -19.684 1.00 88.00 88 LYS A CA 1
ATOM 715 C C . LYS A 1 88 ? 13.345 5.394 -19.808 1.00 88.00 88 LYS A C 1
ATOM 717 O O . LYS A 1 88 ? 13.699 5.790 -20.914 1.00 88.00 88 LYS A O 1
ATOM 722 N N . LYS A 1 89 ? 13.597 6.074 -18.683 1.00 88.62 89 LYS A N 1
ATOM 723 C CA . LYS A 1 89 ? 14.282 7.375 -18.679 1.00 88.62 89 LYS A CA 1
ATOM 724 C C . LYS A 1 89 ? 15.697 7.283 -19.260 1.00 88.62 89 LYS A C 1
ATOM 726 O O . LYS A 1 89 ? 16.069 8.122 -20.072 1.00 88.62 89 LYS A O 1
ATOM 731 N N . ARG A 1 90 ? 16.457 6.241 -18.899 1.00 88.88 90 ARG A N 1
ATOM 732 C CA . ARG A 1 90 ? 17.807 5.993 -19.442 1.00 88.88 90 ARG A CA 1
ATOM 733 C C . ARG A 1 90 ? 17.787 5.741 -20.949 1.00 88.88 90 ARG A C 1
ATOM 735 O O . ARG A 1 90 ? 18.626 6.272 -21.666 1.00 88.88 90 ARG A O 1
ATOM 742 N N . LEU A 1 91 ? 16.827 4.949 -21.429 1.00 86.44 91 LEU A N 1
ATOM 743 C CA . LEU A 1 91 ? 16.675 4.668 -22.860 1.00 86.44 91 LEU A CA 1
ATOM 744 C C . LEU A 1 91 ? 16.299 5.925 -23.650 1.00 86.44 91 LEU A C 1
ATOM 746 O O . LEU A 1 91 ? 16.825 6.143 -24.735 1.00 86.44 91 LEU A O 1
ATOM 750 N N . GLN A 1 92 ? 15.424 6.768 -23.100 1.00 81.88 92 GLN A N 1
ATOM 751 C CA . GLN A 1 92 ? 15.027 8.009 -23.757 1.00 81.88 92 GLN A CA 1
ATOM 752 C C . GLN A 1 92 ? 16.177 9.018 -23.825 1.00 81.88 92 GLN A C 1
ATOM 754 O O . GLN A 1 92 ? 16.365 9.625 -24.869 1.00 81.88 92 GLN A O 1
ATOM 759 N N . GLN A 1 93 ? 16.982 9.127 -22.763 1.00 80.94 93 GLN A N 1
ATOM 760 C CA . GLN A 1 93 ? 18.174 9.982 -22.740 1.00 80.94 93 GLN A CA 1
ATOM 761 C C . GLN A 1 93 ? 19.228 9.559 -23.769 1.00 80.94 93 GLN A C 1
ATOM 763 O O . GLN A 1 93 ? 19.802 10.425 -24.422 1.00 80.94 93 GLN A O 1
ATOM 768 N N . LYS A 1 94 ? 19.448 8.247 -23.945 1.00 80.00 94 LYS A N 1
ATOM 769 C CA . LYS 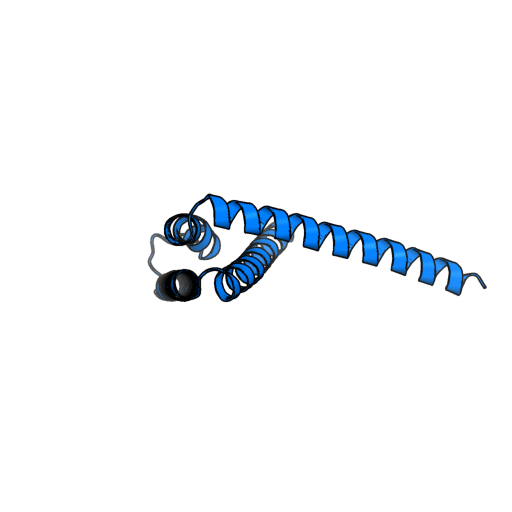A 1 94 ? 20.324 7.729 -25.008 1.00 80.00 94 LYS A CA 1
ATOM 770 C C . LYS A 1 94 ? 19.811 8.127 -26.392 1.00 80.00 94 LYS A C 1
ATOM 772 O O . LYS A 1 94 ? 20.535 8.765 -27.136 1.00 80.00 94 LYS A O 1
ATOM 777 N N . ARG A 1 95 ? 18.526 7.877 -26.676 1.00 77.25 95 ARG A N 1
ATOM 778 C CA . ARG A 1 95 ? 17.916 8.234 -27.970 1.00 77.25 95 ARG A CA 1
ATOM 779 C C . ARG A 1 95 ? 18.000 9.733 -28.262 1.00 77.25 95 ARG A C 1
ATOM 781 O O . ARG A 1 95 ? 18.313 10.099 -29.380 1.00 77.25 95 ARG A O 1
ATOM 788 N N . THR A 1 96 ? 17.754 10.600 -27.277 1.00 75.88 96 THR A N 1
ATOM 789 C CA . THR A 1 96 ? 17.873 12.055 -27.475 1.00 75.88 96 THR A CA 1
ATOM 790 C C . THR A 1 96 ? 19.317 12.520 -27.665 1.00 75.88 96 THR A C 1
ATOM 792 O O . THR A 1 96 ? 19.536 13.477 -28.397 1.00 75.88 96 THR A O 1
ATOM 795 N N . ALA A 1 97 ? 20.295 11.865 -27.029 1.00 71.75 97 ALA A N 1
ATOM 796 C CA . ALA A 1 97 ? 21.709 12.180 -27.225 1.00 71.75 97 ALA A CA 1
ATOM 797 C C . ALA A 1 97 ? 22.171 11.787 -28.637 1.00 71.75 97 ALA A C 1
ATOM 799 O O . ALA A 1 97 ? 22.760 12.615 -29.326 1.00 71.75 97 ALA A O 1
ATOM 800 N N . ASP A 1 98 ? 21.791 10.590 -29.097 1.00 72.25 98 ASP A N 1
ATOM 801 C CA . ASP A 1 98 ? 22.109 10.093 -30.441 1.00 72.25 98 ASP A CA 1
ATOM 802 C C . ASP A 1 98 ? 21.452 10.955 -31.543 1.00 72.25 98 ASP A C 1
ATOM 804 O O . ASP A 1 98 ? 22.032 11.159 -32.601 1.00 72.25 98 ASP A O 1
ATOM 808 N N . SER A 1 99 ? 20.259 11.516 -31.289 1.00 64.06 99 SER A N 1
ATOM 809 C CA . SER A 1 99 ? 19.556 12.419 -32.220 1.00 64.06 99 SER A CA 1
ATOM 810 C C . SER A 1 99 ? 20.049 13.872 -32.222 1.00 64.06 99 SER A C 1
ATOM 812 O O . SER A 1 99 ? 19.650 14.620 -33.103 1.00 64.06 99 SER A O 1
ATOM 814 N N . THR A 1 100 ? 20.846 14.302 -31.238 1.00 66.06 100 THR A N 1
ATOM 815 C CA . THR A 1 100 ? 21.381 15.683 -31.177 1.00 66.06 100 THR A CA 1
ATOM 816 C C . THR A 1 100 ? 22.789 15.773 -31.786 1.00 66.06 100 THR A C 1
ATOM 818 O O . THR A 1 100 ? 23.320 16.864 -31.964 1.00 66.06 100 THR A O 1
ATOM 821 N N . GLN A 1 101 ? 23.409 14.627 -32.090 1.00 56.47 101 GLN A N 1
ATOM 822 C CA . GLN A 1 101 ? 24.732 14.527 -32.717 1.00 56.47 101 GLN A CA 1
ATOM 823 C C . GLN A 1 101 ? 24.676 14.202 -34.224 1.00 56.47 101 GLN A C 1
ATOM 825 O O . GLN A 1 101 ? 25.732 14.020 -34.828 1.00 56.47 101 GLN A O 1
ATOM 830 N N . ALA A 1 102 ? 23.477 14.131 -34.813 1.00 51.41 102 ALA A N 1
ATOM 831 C CA . ALA A 1 102 ? 23.228 13.967 -36.248 1.00 51.41 102 ALA A CA 1
ATOM 832 C C . ALA A 1 102 ? 22.634 15.257 -36.824 1.00 51.41 102 ALA A C 1
ATOM 834 O O . ALA A 1 102 ? 22.979 15.588 -37.979 1.00 51.41 102 ALA A O 1
#

Nearest PDB structures (foldseek):
  6s1k-assembly1_I  TM=3.128E-01  e=5.297E+00  Escherichia coli str. K-12 substr. MG1655star
  6vof-assembly1_Z  TM=4.063E-01  e=6.299E+00  Spinacia oleracea

pLDDT: mean 88.44, std 11.46, range [51.41, 97.94]

Mean predicted aligned error: 6.03 Å

Foldseek 3Di:
DVVVVVLVVLLVQLLVLLLVVCVPPPVPLNVQLVVQLVVLVVVQVVPDPVDDDSSRSNVVRNCVSNPVVSSVVSNVVSVVVVVVVVVVVVVVVVVVVVVVVD

Sequence (102 aa):
SKMVVVERLNLALRIRILMKLLQRKDPNLFSKARQALKYCAEKNKEGNQGFIPLSTSIRRTLPKVVGEKMWQHSEMCRRWAIEQASKKKRLQQKRTADSTQA

Solvent-accessible surface area (backbone atoms only — not comparable to full-atom values): 5661 Å² total; per-residue (Å²): 110,75,65,61,55,52,51,53,51,52,51,53,50,26,49,55,47,36,50,55,51,25,58,75,75,35,56,68,55,28,52,52,48,52,51,53,52,48,51,39,54,50,59,54,68,70,65,54,90,83,69,65,54,54,71,56,44,45,68,63,46,48,36,74,70,61,35,59,70,54,47,51,50,22,48,53,54,41,52,52,54,53,50,53,53,53,52,53,52,55,54,50,52,50,54,54,52,62,63,72,78,110